Protein AF-A0A843I7D5-F1 (afdb_monomer)

Mean predicted aligned error: 4.59 Å

Radius of gyration: 12.55 Å; Cα contacts (8 Å, |Δi|>4): 81; chains: 1; bounding box: 30×26×28 Å

pLDDT: mean 87.73, std 10.72, range [54.31, 97.56]

Foldseek 3Di:
DAAEDELVVVCPDPDDPDDNCVSVVCQVVQHKDKADDPVCCVVVVCVVVVVVPDDPDGIYIYGND

Sequence (65 aa):
FIDKIDAKKLLTFEESSIDLKLPSLLIEFGTNCYVVNGMYPERVLSLIDDNINDYNFDYTLITGD

Secondary structure (DSSP, 8-state):
--SEEEHHHHTT-S--SS-TTHHHHHHHTT--EEE--TT-THHHHHHHSS-GGG-----EEEE--

Nearest PDB structures (foldseek):
  4a7w-assembly1_B  TM=8.077E-01  e=6.621E-02  Helicobacter pylori 26695
  2va1-assembly1_D  TM=7.935E-01  e=5.362E-02  Ureaplasma parvum
  4a7x-assembly2_C  TM=8.141E-01  e=8.175E-02  Helicobacter pylori 26695
  4a7x-assembly3_E  TM=8.113E-01  e=1.083E-01  Helicobacter pylori 26695
  4a7x-assembly3_F  TM=8.046E-01  e=1.651E-01  Helicobacter pylori 26695

Structure (mmCIF, N/CA/C/O backbone):
data_AF-A0A843I7D5-F1
#
_entry.id   AF-A0A843I7D5-F1
#
loop_
_atom_site.group_PDB
_atom_site.id
_atom_site.type_symbol
_atom_site.label_atom_id
_atom_site.label_alt_id
_atom_site.label_comp_id
_atom_site.lab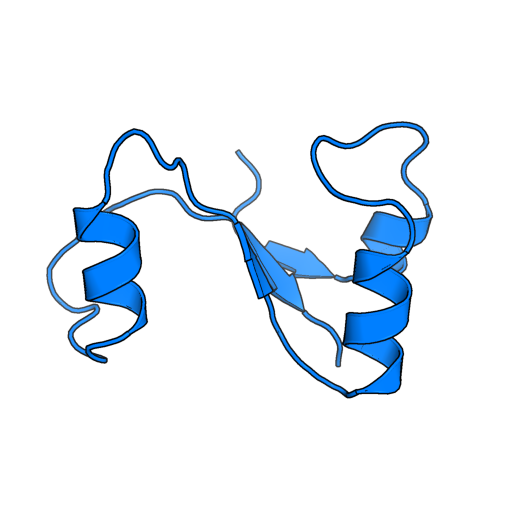el_asym_id
_atom_site.label_entity_id
_atom_site.label_seq_id
_atom_site.pdbx_PDB_ins_code
_atom_site.Cartn_x
_atom_site.Cartn_y
_atom_site.Cartn_z
_atom_site.occupancy
_atom_site.B_iso_or_equiv
_atom_site.auth_seq_id
_atom_site.auth_comp_id
_atom_site.auth_asym_id
_atom_site.auth_atom_id
_atom_site.pdbx_PDB_model_num
ATOM 1 N N . PHE A 1 1 ? 12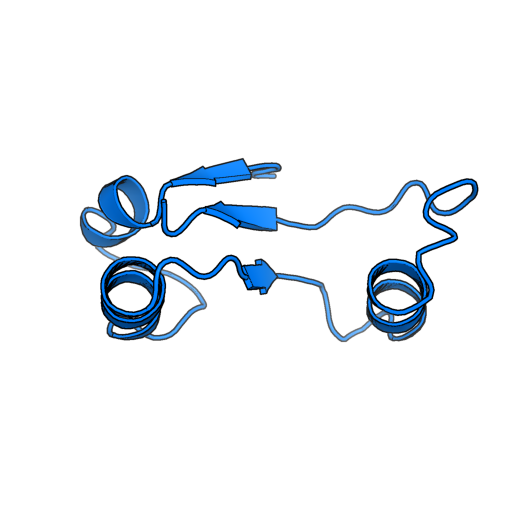.822 1.503 8.081 1.00 81.88 1 PHE A N 1
ATOM 2 C CA . PHE A 1 1 ? 12.065 0.944 6.949 1.00 81.88 1 PHE A CA 1
ATOM 3 C C . PHE A 1 1 ? 10.964 0.063 7.517 1.00 81.88 1 PHE A C 1
ATOM 5 O O . PHE A 1 1 ? 11.208 -0.576 8.533 1.00 81.88 1 PHE A O 1
ATOM 12 N N . ILE A 1 2 ? 9.763 0.118 6.943 1.00 88.19 2 ILE A N 1
ATOM 13 C CA . ILE A 1 2 ? 8.623 -0.717 7.335 1.00 88.19 2 ILE A CA 1
ATOM 14 C C . ILE A 1 2 ? 8.381 -1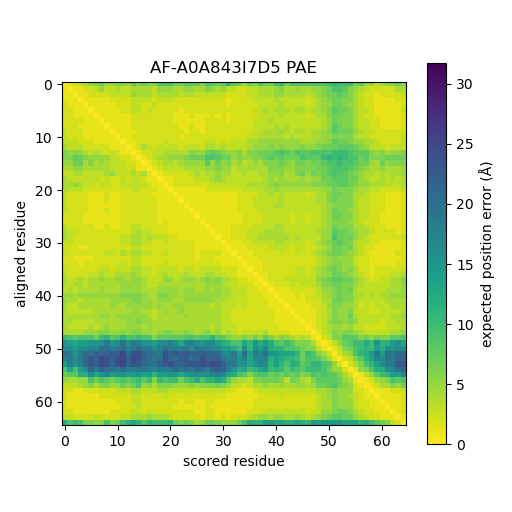.651 6.153 1.00 88.19 2 ILE A C 1
ATOM 16 O O . ILE A 1 2 ? 8.069 -1.175 5.068 1.00 88.19 2 ILE A O 1
ATOM 20 N N . ASP A 1 3 ? 8.569 -2.947 6.347 1.00 90.88 3 ASP A N 1
ATOM 21 C CA . ASP A 1 3 ? 8.364 -3.983 5.332 1.00 90.88 3 ASP A CA 1
ATOM 22 C C . ASP A 1 3 ? 6.873 -4.302 5.152 1.00 90.88 3 ASP A C 1
ATOM 24 O O . ASP A 1 3 ? 6.369 -4.386 4.033 1.00 90.88 3 ASP A O 1
ATOM 28 N N . LYS A 1 4 ? 6.138 -4.408 6.263 1.00 94.88 4 LYS A N 1
ATOM 29 C CA . LYS A 1 4 ? 4.706 -4.697 6.286 1.00 94.88 4 LYS A CA 1
ATOM 30 C C . LYS A 1 4 ? 3.990 -3.894 7.369 1.00 94.88 4 LYS A C 1
ATOM 32 O O . LYS A 1 4 ? 4.476 -3.757 8.493 1.00 94.88 4 LYS A O 1
ATOM 37 N N . ILE A 1 5 ? 2.800 -3.392 7.055 1.00 95.31 5 ILE A N 1
ATOM 38 C CA . ILE A 1 5 ? 1.921 -2.711 8.007 1.00 95.31 5 ILE A CA 1
ATOM 39 C C . ILE A 1 5 ? 0.458 -3.063 7.756 1.00 95.31 5 ILE A C 1
ATOM 41 O O . ILE A 1 5 ? 0.013 -3.190 6.624 1.00 95.31 5 ILE A O 1
ATOM 45 N N . ASP A 1 6 ? -0.300 -3.206 8.834 1.00 95.81 6 ASP A N 1
ATOM 46 C CA . ASP A 1 6 ? -1.744 -3.401 8.774 1.00 95.81 6 ASP A CA 1
ATOM 47 C C . ASP A 1 6 ? -2.457 -2.055 8.554 1.00 95.81 6 ASP A C 1
ATOM 49 O O . ASP A 1 6 ? -2.123 -1.056 9.202 1.00 95.81 6 ASP A O 1
ATOM 53 N N . ALA A 1 7 ? -3.451 -2.015 7.665 1.00 96.50 7 ALA A N 1
ATOM 54 C CA . ALA A 1 7 ? -4.222 -0.808 7.379 1.00 96.50 7 ALA A CA 1
ATOM 55 C C . ALA A 1 7 ? -4.932 -0.245 8.628 1.00 96.50 7 ALA A C 1
ATOM 57 O O . ALA A 1 7 ? -5.039 0.971 8.777 1.00 96.50 7 ALA A O 1
ATOM 58 N N . LYS A 1 8 ? -5.348 -1.089 9.581 1.00 95.81 8 LYS A N 1
ATOM 59 C CA . LYS A 1 8 ? -5.942 -0.676 10.867 1.00 95.81 8 LYS A CA 1
ATOM 60 C C . LYS A 1 8 ? -4.914 0.023 11.749 1.00 95.81 8 LYS A C 1
ATOM 62 O O . LYS A 1 8 ? -5.247 0.998 12.414 1.00 95.81 8 LYS A O 1
ATOM 67 N N . LYS A 1 9 ? -3.655 -0.430 11.730 1.00 94.81 9 LYS A N 1
ATOM 68 C CA . LYS A 1 9 ? -2.552 0.251 12.428 1.00 94.81 9 LYS A CA 1
ATOM 69 C C . LYS A 1 9 ? -2.249 1.604 11.786 1.00 94.81 9 LYS A C 1
ATOM 71 O O . LYS A 1 9 ? -1.967 2.567 12.483 1.00 94.81 9 LYS A O 1
ATOM 76 N N . LEU A 1 10 ? -2.334 1.689 10.466 1.00 93.81 10 LEU A N 1
ATOM 77 C CA . LEU A 1 10 ? -2.079 2.916 9.719 1.00 93.81 10 LEU A CA 1
ATOM 78 C C . LEU A 1 10 ? -3.121 4.014 9.997 1.00 93.81 10 LEU A C 1
ATOM 80 O O . LEU A 1 10 ? -2.778 5.190 9.997 1.00 93.81 10 LEU A O 1
ATOM 84 N N . LEU A 1 11 ? -4.361 3.639 10.333 1.00 94.19 11 LEU A N 1
ATOM 85 C CA . LEU A 1 11 ? -5.395 4.576 10.797 1.00 94.19 11 LEU A CA 1
ATOM 86 C C . LEU A 1 11 ? -5.064 5.253 12.135 1.00 94.19 11 LEU A C 1
ATOM 88 O O . LEU A 1 11 ? -5.686 6.258 12.468 1.00 94.19 11 LEU A O 1
ATOM 92 N N . THR A 1 12 ? -4.117 4.721 12.914 1.00 93.69 12 THR A N 1
ATOM 93 C CA . THR A 1 12 ? -3.705 5.329 14.188 1.00 93.69 12 THR A CA 1
ATOM 94 C C . THR A 1 12 ? -2.548 6.316 14.027 1.00 93.69 12 THR A C 1
ATOM 96 O O . THR A 1 12 ? -2.030 6.794 15.033 1.00 93.69 12 THR A O 1
ATOM 99 N N . PHE A 1 13 ? -2.069 6.560 12.804 1.00 91.50 13 PHE A N 1
ATOM 100 C CA . PHE A 1 13 ? -0.929 7.440 12.559 1.00 91.50 13 PHE A CA 1
ATOM 101 C C . PHE A 1 13 ? -1.406 8.890 12.480 1.00 91.50 13 PHE A C 1
ATOM 103 O O . PHE A 1 13 ? -2.370 9.193 11.783 1.00 91.50 13 PHE A O 1
ATOM 110 N N . GLU A 1 14 ? -0.705 9.787 13.173 1.00 85.81 14 GLU A N 1
ATOM 111 C CA . GLU A 1 14 ? -0.987 11.228 13.109 1.00 85.81 14 GLU A CA 1
ATOM 112 C C . GLU A 1 14 ? -0.521 11.835 11.776 1.00 85.81 14 GLU A C 1
ATOM 114 O O . GLU A 1 14 ? -1.166 12.737 11.247 1.00 85.81 14 GLU A O 1
ATOM 119 N N . GLU A 1 15 ? 0.561 11.301 11.198 1.00 85.12 15 GLU A N 1
ATOM 120 C CA . GLU A 1 15 ? 1.131 11.748 9.926 1.00 85.12 15 GLU A CA 1
ATOM 121 C C . GLU A 1 15 ? 1.606 10.558 9.082 1.00 85.12 15 GLU A C 1
ATOM 123 O O . GLU A 1 15 ? 2.150 9.575 9.595 1.00 85.12 15 GLU A O 1
ATOM 128 N N . SER A 1 16 ? 1.424 10.647 7.761 1.00 87.00 16 SER A N 1
ATOM 129 C CA . SER A 1 16 ? 1.969 9.676 6.810 1.00 87.00 16 SER A CA 1
ATOM 130 C C . SER A 1 16 ? 2.152 10.292 5.419 1.00 87.00 16 SER A C 1
ATOM 132 O O . SER A 1 16 ? 1.537 11.303 5.088 1.00 87.00 16 SER A O 1
ATOM 134 N N . SER A 1 17 ? 2.992 9.674 4.586 1.00 86.44 17 SER A N 1
ATOM 135 C CA . SER A 1 17 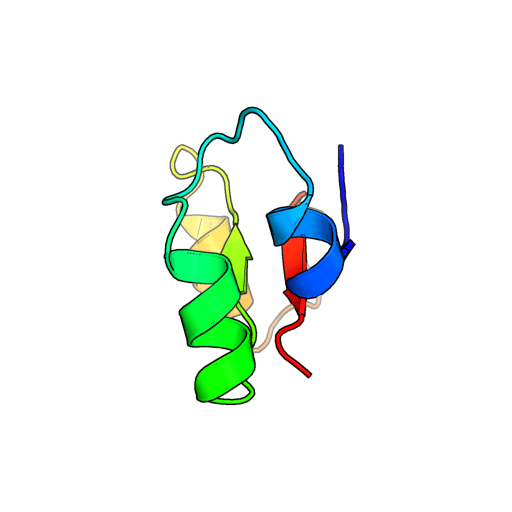? 3.201 10.082 3.184 1.00 86.44 17 SER A CA 1
ATOM 136 C C . SER A 1 17 ? 2.137 9.543 2.218 1.00 86.44 17 SER A C 1
ATOM 138 O O . SER A 1 17 ? 2.326 9.594 1.006 1.00 86.44 17 SER A O 1
ATOM 140 N N . ILE A 1 18 ? 1.047 8.989 2.743 1.00 88.62 18 ILE A N 1
ATOM 141 C CA . ILE A 1 18 ? -0.055 8.403 1.983 1.00 88.62 18 ILE A CA 1
ATOM 142 C C . ILE A 1 18 ? -1.367 9.079 2.382 1.00 88.62 18 ILE A C 1
ATOM 144 O O . ILE A 1 18 ? -1.477 9.687 3.445 1.00 88.62 18 ILE A O 1
ATOM 148 N N . ASP A 1 19 ? -2.365 8.982 1.510 1.00 91.31 19 ASP A N 1
ATOM 149 C CA . ASP A 1 19 ? -3.670 9.591 1.750 1.00 91.31 19 ASP A CA 1
ATOM 150 C C . ASP A 1 19 ? -4.353 8.991 2.995 1.00 91.31 19 ASP A C 1
ATOM 152 O O . ASP A 1 19 ? -4.402 7.770 3.155 1.00 91.31 19 AS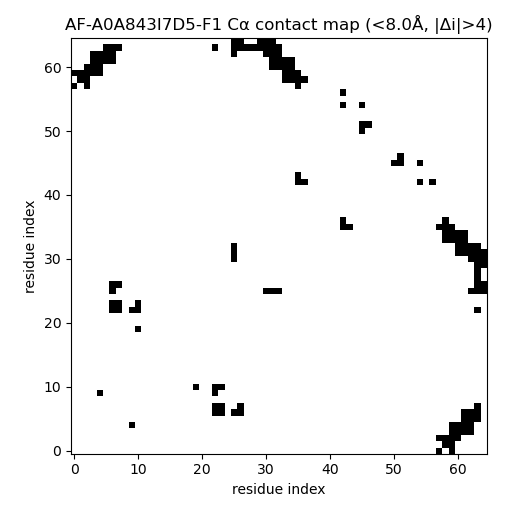P A O 1
ATOM 156 N N . LEU A 1 20 ? -4.919 9.841 3.861 1.00 89.88 20 LEU A N 1
ATOM 157 C CA . LEU A 1 20 ? -5.572 9.424 5.112 1.00 89.88 20 LEU A CA 1
ATOM 158 C C . LEU A 1 20 ? -6.782 8.504 4.888 1.00 89.88 20 LEU A C 1
ATOM 160 O O . LEU A 1 20 ? -7.160 7.750 5.785 1.00 89.88 20 LEU A O 1
ATOM 164 N N . LYS A 1 21 ? -7.407 8.555 3.707 1.00 92.62 21 LYS A N 1
ATOM 165 C CA . LYS A 1 21 ? -8.555 7.719 3.359 1.00 92.62 21 LYS A CA 1
ATOM 166 C C . LYS A 1 21 ? -8.149 6.368 2.773 1.00 92.62 21 LYS A C 1
ATOM 168 O O . LYS A 1 21 ? -8.935 5.423 2.873 1.00 92.62 21 LYS A O 1
ATOM 173 N N . LEU A 1 22 ? -6.940 6.245 2.219 1.00 95.31 22 LEU A N 1
ATOM 174 C CA . LEU A 1 22 ? -6.447 5.007 1.608 1.00 95.31 22 LEU A CA 1
ATOM 175 C C . LEU A 1 22 ? -6.583 3.785 2.539 1.00 95.31 22 LEU A C 1
ATOM 177 O O . LEU A 1 22 ? -7.168 2.798 2.092 1.00 95.31 22 LEU A O 1
ATOM 181 N N . PRO A 1 23 ? -6.160 3.816 3.822 1.00 95.25 23 PRO A N 1
ATOM 182 C CA . PRO A 1 23 ? -6.258 2.645 4.693 1.00 95.25 23 PRO A CA 1
ATOM 183 C C . PRO A 1 23 ? -7.704 2.191 4.906 1.00 95.25 23 PRO A C 1
ATOM 185 O O . PRO A 1 23 ? -7.974 0.995 4.934 1.00 95.25 23 PRO A O 1
ATOM 188 N N . SER A 1 24 ? -8.656 3.130 5.000 1.00 95.88 24 SER A N 1
ATOM 189 C CA . SER A 1 24 ? -10.077 2.782 5.111 1.00 95.88 24 SER A CA 1
ATOM 190 C C . SER A 1 24 ? -10.589 2.048 3.874 1.00 95.88 24 SER A C 1
ATOM 192 O O . SER A 1 24 ? -11.348 1.100 4.021 1.00 95.88 24 SER A O 1
ATOM 194 N N . LEU A 1 25 ? -10.186 2.479 2.674 1.00 97.00 25 LEU A N 1
ATOM 195 C CA . LEU A 1 25 ? -10.609 1.845 1.422 1.00 97.00 25 LEU A CA 1
ATOM 196 C C . LEU A 1 25 ? -9.999 0.447 1.277 1.00 97.00 25 LEU A C 1
ATOM 198 O O . LEU A 1 25 ? -10.689 -0.479 0.868 1.00 97.00 25 LEU A O 1
ATOM 202 N N . LEU A 1 26 ? -8.732 0.271 1.661 1.00 97.38 26 LEU A N 1
ATOM 203 C CA . LEU A 1 26 ? -8.085 -1.046 1.652 1.00 97.38 26 LEU A CA 1
ATOM 204 C C . LEU A 1 26 ? -8.825 -2.047 2.548 1.00 97.38 26 LEU A C 1
ATOM 206 O O . LEU A 1 26 ? -9.038 -3.181 2.129 1.00 97.38 26 LEU A O 1
ATOM 210 N N . ILE A 1 27 ? -9.286 -1.602 3.723 1.00 97.12 27 ILE A N 1
ATOM 211 C CA . ILE A 1 27 ? -10.118 -2.411 4.628 1.00 97.12 27 ILE A CA 1
ATOM 212 C C . ILE A 1 27 ? -11.501 -2.683 4.027 1.00 97.12 27 ILE A C 1
ATOM 214 O O . ILE A 1 27 ? -11.971 -3.816 4.042 1.00 97.12 27 ILE A O 1
ATOM 218 N N . GLU A 1 28 ? -12.159 -1.655 3.486 1.00 97.56 28 GLU A N 1
ATOM 219 C CA . GLU A 1 28 ? -13.502 -1.763 2.898 1.00 97.56 28 GLU A CA 1
ATOM 220 C C . GLU A 1 28 ? -13.554 -2.765 1.737 1.00 97.56 28 GLU A C 1
ATOM 222 O O . GLU A 1 28 ? -14.496 -3.550 1.637 1.00 97.56 28 GLU A O 1
ATOM 227 N N . PHE A 1 29 ? -12.526 -2.767 0.887 1.00 97.31 29 PHE A N 1
ATOM 228 C CA . PHE A 1 29 ? -12.442 -3.638 -0.284 1.00 97.31 29 PHE A CA 1
ATOM 229 C C . PHE A 1 29 ? -11.629 -4.920 -0.050 1.00 97.31 29 PHE A C 1
ATOM 231 O O . PHE A 1 29 ? -11.441 -5.683 -0.997 1.00 97.31 29 PHE A O 1
ATOM 238 N N . GLY A 1 30 ? -11.122 -5.164 1.167 1.00 96.62 30 GLY A N 1
ATOM 239 C CA . GLY A 1 30 ? -10.287 -6.331 1.487 1.00 96.62 30 GLY A CA 1
ATOM 240 C C . GLY A 1 30 ? -9.081 -6.475 0.552 1.00 96.62 30 GLY A C 1
ATOM 241 O O . GLY A 1 30 ? -8.811 -7.560 0.041 1.00 96.62 30 GLY A O 1
ATOM 242 N N . THR A 1 31 ? -8.420 -5.357 0.239 1.00 96.06 31 THR A N 1
ATOM 243 C CA . THR A 1 31 ? -7.367 -5.266 -0.783 1.00 96.06 31 THR A CA 1
ATOM 244 C C . THR A 1 31 ? -6.051 -4.790 -0.175 1.00 96.06 31 THR A C 1
ATOM 246 O O . THR A 1 31 ? -6.033 -3.995 0.760 1.00 96.06 31 THR A O 1
ATOM 249 N N . ASN A 1 32 ? -4.936 -5.242 -0.749 1.00 95.69 32 ASN A N 1
ATOM 250 C CA . ASN A 1 32 ? -3.586 -4.880 -0.323 1.00 95.69 32 ASN A CA 1
ATOM 251 C C . ASN A 1 32 ? -2.974 -3.796 -1.217 1.00 95.69 32 ASN A C 1
ATOM 253 O O . ASN A 1 32 ? -3.331 -3.660 -2.387 1.00 95.69 32 ASN A O 1
ATOM 257 N N . CYS A 1 33 ? -2.022 -3.037 -0.676 1.00 94.31 33 CYS A N 1
ATOM 258 C CA . CYS A 1 33 ? -1.330 -1.970 -1.396 1.00 94.31 33 CYS A CA 1
ATOM 259 C C . CYS A 1 33 ? 0.181 -2.054 -1.182 1.00 94.31 33 CYS A C 1
ATOM 261 O O . CYS A 1 33 ? 0.642 -2.234 -0.058 1.00 94.31 33 CYS A O 1
ATOM 263 N N . TYR A 1 34 ? 0.952 -1.877 -2.252 1.00 93.12 34 TYR A N 1
ATOM 264 C CA . TYR A 1 34 ? 2.403 -1.746 -2.183 1.00 93.12 34 TYR A CA 1
ATOM 265 C C . TYR A 1 34 ? 2.802 -0.275 -2.295 1.00 93.12 34 TYR A C 1
ATOM 267 O O . TYR A 1 34 ? 2.436 0.405 -3.253 1.00 93.12 34 TYR A O 1
ATOM 275 N N . VAL A 1 35 ? 3.596 0.204 -1.341 1.00 92.44 35 VAL A N 1
ATOM 276 C CA . VAL A 1 35 ? 4.248 1.514 -1.400 1.00 92.44 35 VAL A CA 1
ATOM 277 C C . VAL A 1 35 ? 5.697 1.308 -1.819 1.00 92.44 35 VAL A C 1
ATOM 279 O O . VAL A 1 35 ? 6.471 0.638 -1.133 1.00 92.44 35 VAL A O 1
ATOM 282 N N . VAL A 1 36 ? 6.066 1.902 -2.952 1.00 90.50 36 VAL A N 1
ATOM 283 C CA . VAL A 1 36 ? 7.407 1.807 -3.538 1.00 90.50 36 VAL A CA 1
ATOM 284 C C . VAL A 1 36 ? 7.988 3.191 -3.802 1.00 90.50 36 VAL A C 1
ATOM 286 O O . VAL A 1 36 ? 7.265 4.167 -3.995 1.00 90.50 36 VAL A O 1
ATOM 289 N N . ASN A 1 37 ? 9.31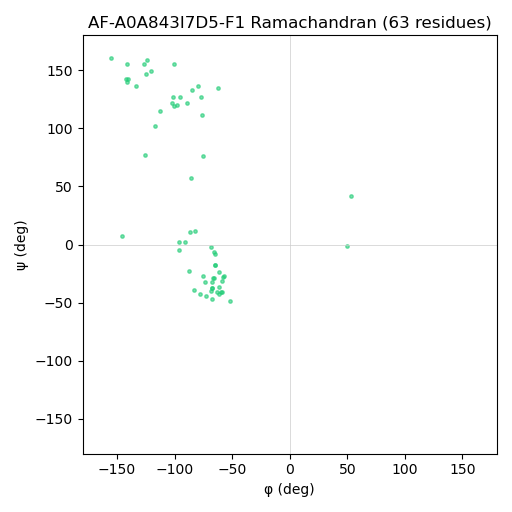7 3.281 -3.845 1.00 87.69 37 ASN A N 1
ATOM 290 C CA . ASN A 1 37 ? 9.994 4.504 -4.259 1.00 87.69 37 ASN A CA 1
ATOM 291 C C . ASN A 1 37 ? 9.926 4.657 -5.789 1.00 87.69 37 ASN A C 1
ATOM 293 O O . ASN A 1 37 ? 10.593 3.923 -6.516 1.00 87.69 37 ASN A O 1
ATOM 297 N N . GLY A 1 38 ? 9.165 5.649 -6.260 1.00 86.50 38 GLY A N 1
ATOM 298 C CA . GLY A 1 38 ? 8.972 5.940 -7.685 1.00 86.50 38 GLY A CA 1
ATOM 299 C C . GLY A 1 38 ? 10.225 6.396 -8.447 1.00 86.50 38 GLY A C 1
ATOM 300 O O . GLY A 1 38 ? 10.185 6.471 -9.670 1.00 86.50 38 GLY A O 1
ATOM 301 N N . MET A 1 39 ? 11.346 6.659 -7.764 1.00 90.81 39 MET A N 1
ATOM 302 C CA . MET A 1 39 ? 12.649 6.885 -8.407 1.00 90.81 39 MET A CA 1
ATOM 303 C C . MET A 1 39 ? 13.172 5.638 -9.143 1.00 90.81 39 MET A C 1
ATOM 305 O O . MET A 1 39 ? 14.051 5.761 -9.992 1.00 90.81 39 MET A O 1
ATOM 309 N N . TYR A 1 40 ? 12.621 4.461 -8.831 1.00 88.75 40 TYR A N 1
ATOM 310 C CA . TYR A 1 40 ? 13.062 3.151 -9.312 1.00 88.75 40 TYR A CA 1
ATOM 311 C C . TYR A 1 40 ? 11.888 2.386 -9.962 1.00 88.75 40 TYR A C 1
ATOM 313 O O . TYR A 1 40 ? 11.290 1.517 -9.319 1.00 88.75 40 TYR A O 1
ATOM 321 N N . PRO A 1 41 ? 11.485 2.721 -11.206 1.00 86.38 41 PRO A N 1
ATOM 322 C CA . PRO A 1 41 ? 10.320 2.129 -11.878 1.00 86.38 41 PRO A CA 1
ATOM 323 C C . PRO A 1 41 ? 10.369 0.603 -12.028 1.00 86.38 41 PRO A C 1
ATOM 325 O O . PRO A 1 41 ? 9.329 -0.052 -12.039 1.00 86.38 41 PRO A O 1
ATOM 328 N N . GLU A 1 42 ? 11.563 0.020 -12.101 1.00 84.56 42 GLU A N 1
ATOM 329 C CA . GLU A 1 42 ? 11.783 -1.426 -12.153 1.00 84.56 42 GLU A CA 1
ATOM 330 C C . GLU A 1 42 ? 11.175 -2.165 -10.952 1.00 84.56 42 GLU A C 1
ATOM 332 O O . GLU A 1 42 ? 10.746 -3.307 -11.092 1.00 84.56 42 GLU A O 1
ATOM 337 N N . ARG A 1 43 ? 11.046 -1.489 -9.800 1.00 84.88 43 ARG A N 1
ATOM 338 C CA . ARG A 1 43 ? 10.383 -2.019 -8.597 1.00 84.88 43 ARG A CA 1
ATOM 339 C C . ARG A 1 43 ? 8.883 -2.212 -8.783 1.00 84.88 43 ARG A C 1
ATOM 341 O O . ARG A 1 43 ? 8.288 -3.080 -8.162 1.00 84.88 4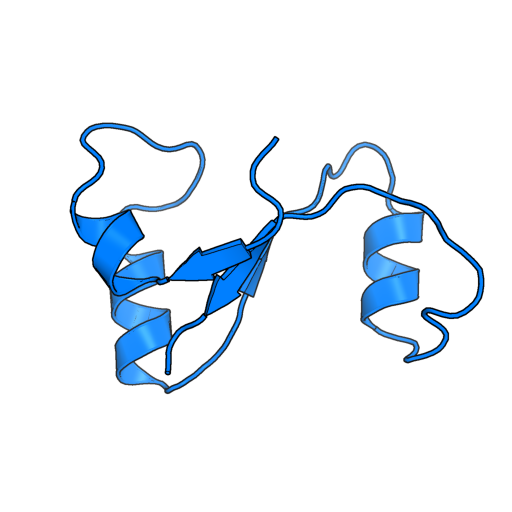3 ARG A O 1
ATOM 348 N N . VAL A 1 44 ? 8.252 -1.368 -9.599 1.00 86.31 44 VAL A N 1
ATOM 349 C CA . VAL A 1 44 ? 6.830 -1.515 -9.931 1.00 86.31 44 VAL A CA 1
ATOM 350 C C . VAL A 1 44 ? 6.658 -2.703 -10.870 1.00 86.31 44 VAL A C 1
ATOM 352 O O . VAL A 1 44 ? 5.769 -3.522 -10.665 1.00 86.31 44 VAL A O 1
ATOM 355 N N . LEU A 1 45 ? 7.534 -2.819 -11.873 1.00 85.94 45 LEU A N 1
ATOM 356 C CA . LEU A 1 45 ? 7.487 -3.912 -12.843 1.00 85.94 45 LEU A CA 1
ATOM 357 C C . LEU A 1 45 ? 7.670 -5.279 -12.171 1.00 85.94 45 LEU A C 1
ATOM 359 O O . LEU A 1 45 ? 6.906 -6.193 -12.459 1.00 85.94 45 LEU A O 1
ATOM 363 N N . SER A 1 46 ? 8.608 -5.406 -11.230 1.00 83.56 46 SER A N 1
ATOM 364 C CA . SER A 1 46 ? 8.847 -6.664 -10.510 1.00 83.56 46 SER A CA 1
ATOM 365 C C . SER A 1 46 ? 7.681 -7.100 -9.613 1.00 83.56 46 SER A C 1
ATOM 367 O O . SER A 1 46 ? 7.497 -8.298 -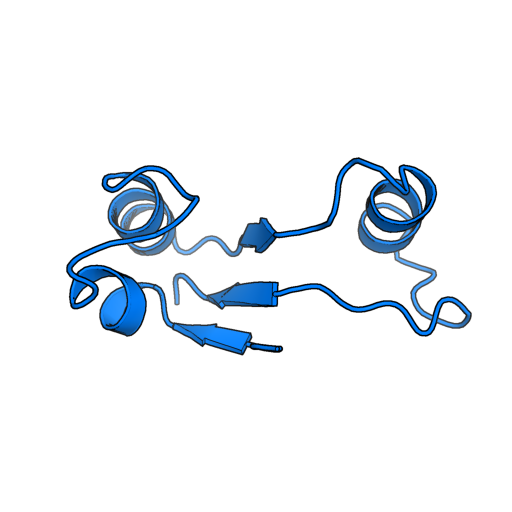9.414 1.00 83.56 46 SER A O 1
ATOM 369 N N . LEU A 1 47 ? 6.882 -6.159 -9.093 1.00 85.06 47 LEU A N 1
ATOM 370 C CA . LEU A 1 47 ? 5.655 -6.466 -8.345 1.00 85.06 47 LEU A CA 1
ATOM 371 C C . LEU A 1 47 ? 4.498 -6.903 -9.251 1.00 85.06 47 LEU A C 1
ATOM 373 O O . LEU A 1 47 ? 3.608 -7.607 -8.787 1.00 85.06 47 LEU A O 1
ATOM 377 N N . ILE A 1 48 ? 4.478 -6.457 -10.510 1.00 86.50 48 ILE A N 1
ATOM 378 C CA . ILE A 1 48 ? 3.423 -6.794 -11.477 1.00 86.50 48 ILE A CA 1
ATOM 379 C C . ILE A 1 48 ? 3.690 -8.151 -12.137 1.00 86.50 48 ILE A C 1
ATOM 381 O O . ILE A 1 48 ? 2.750 -8.895 -12.392 1.00 86.50 48 ILE A O 1
ATOM 385 N N . ASP A 1 49 ? 4.949 -8.459 -12.448 1.00 82.19 49 ASP A N 1
ATOM 386 C CA . ASP A 1 49 ? 5.308 -9.566 -13.345 1.00 82.19 49 ASP A CA 1
ATOM 387 C C . ASP A 1 49 ? 5.433 -10.937 -12.642 1.00 82.19 49 ASP A C 1
ATOM 389 O O . ASP A 1 49 ? 5.964 -11.876 -13.229 1.00 82.19 49 ASP A O 1
ATOM 393 N N . ASP A 1 50 ? 5.012 -11.057 -11.370 1.00 65.94 50 ASP A N 1
ATOM 394 C CA . ASP A 1 50 ? 5.131 -12.232 -10.467 1.00 65.94 50 ASP A CA 1
ATOM 395 C C . ASP A 1 50 ? 6.546 -12.868 -10.361 1.00 65.94 50 ASP A C 1
ATOM 397 O O . ASP A 1 50 ? 6.789 -13.779 -9.566 1.00 65.94 50 ASP A O 1
ATOM 401 N N . ASN A 1 51 ? 7.530 -12.342 -11.093 1.00 61.09 51 ASN A N 1
ATOM 402 C CA . ASN A 1 51 ? 8.941 -12.710 -11.095 1.00 61.09 51 ASN A CA 1
ATOM 403 C C . ASN A 1 51 ? 9.698 -11.966 -9.987 1.00 61.09 51 ASN A C 1
ATOM 405 O O . ASN A 1 51 ? 10.701 -11.289 -10.210 1.00 61.09 51 ASN A O 1
ATOM 409 N N . ILE A 1 52 ? 9.236 -12.142 -8.749 1.00 59.22 52 ILE A N 1
ATOM 410 C CA . ILE A 1 52 ? 9.855 -11.580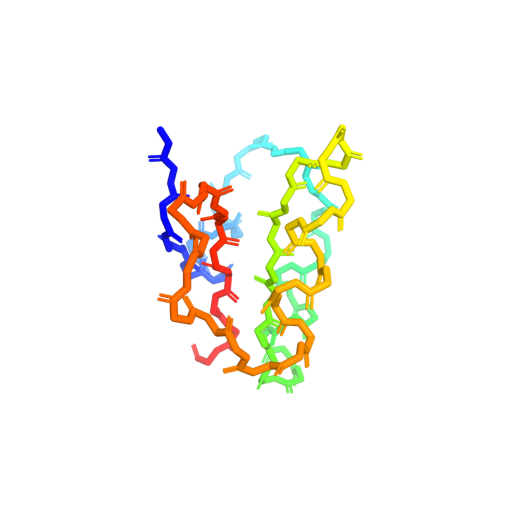 -7.534 1.00 59.22 52 ILE A CA 1
ATOM 411 C C . ILE A 1 52 ? 11.251 -12.188 -7.260 1.00 59.22 52 ILE A C 1
ATOM 413 O O . ILE A 1 52 ? 11.983 -11.721 -6.392 1.00 59.22 52 ILE A O 1
ATOM 417 N N . ASN A 1 53 ? 11.668 -13.196 -8.030 1.00 54.50 53 ASN A N 1
ATOM 418 C CA . ASN A 1 53 ? 12.852 -14.008 -7.751 1.00 54.50 53 ASN A CA 1
ATOM 419 C C . ASN A 1 53 ? 14.213 -13.301 -7.870 1.00 54.50 53 ASN A C 1
ATOM 421 O O . ASN A 1 53 ? 15.207 -13.958 -7.580 1.00 54.50 53 ASN A O 1
ATOM 425 N N . ASP A 1 54 ? 14.304 -12.018 -8.245 1.00 54.31 54 ASP A N 1
ATOM 426 C CA . ASP A 1 54 ? 15.628 -11.411 -8.480 1.00 54.31 54 ASP A CA 1
ATOM 427 C C . ASP A 1 54 ? 15.812 -9.934 -8.112 1.00 54.31 54 ASP A C 1
ATOM 429 O O . ASP A 1 54 ? 16.878 -9.365 -8.352 1.00 54.31 54 ASP A O 1
ATOM 433 N N . TYR A 1 55 ? 14.834 -9.291 -7.470 1.00 59.56 55 TYR A N 1
ATOM 434 C CA . TYR A 1 55 ? 15.020 -7.911 -7.024 1.00 59.56 55 TYR A CA 1
ATOM 435 C C . TYR A 1 55 ? 14.949 -7.826 -5.498 1.00 59.56 55 TYR A C 1
ATOM 437 O O . TYR A 1 55 ? 13.883 -7.820 -4.890 1.00 59.56 55 TYR A O 1
ATOM 445 N N . ASN A 1 56 ? 16.122 -7.733 -4.869 1.00 67.00 56 ASN A N 1
ATOM 446 C CA . ASN A 1 56 ? 16.265 -7.381 -3.458 1.00 67.00 56 ASN A CA 1
ATOM 447 C C . ASN A 1 56 ? 16.022 -5.869 -3.289 1.00 67.00 56 ASN A C 1
ATOM 449 O O . ASN A 1 56 ? 16.973 -5.090 -3.210 1.00 67.00 56 ASN A O 1
ATOM 453 N N . PHE A 1 57 ? 14.758 -5.436 -3.333 1.00 79.44 57 PHE A N 1
ATOM 454 C CA . PHE A 1 57 ? 14.388 -4.033 -3.147 1.00 79.44 57 PHE A CA 1
ATOM 455 C C . PHE A 1 57 ? 13.363 -3.840 -2.040 1.00 79.44 57 PHE A C 1
ATOM 457 O O . PHE A 1 57 ? 12.451 -4.636 -1.836 1.00 79.44 57 PHE A O 1
ATOM 464 N N . ASP A 1 58 ? 13.498 -2.696 -1.383 1.00 85.12 58 ASP A N 1
ATOM 465 C CA . ASP A 1 58 ? 12.625 -2.270 -0.305 1.00 85.12 58 ASP A CA 1
ATOM 466 C C . ASP A 1 58 ? 11.282 -1.745 -0.841 1.00 85.12 58 ASP A C 1
ATOM 468 O O . ASP A 1 58 ? 11.243 -0.818 -1.667 1.00 85.12 58 ASP A O 1
ATOM 472 N N . TYR A 1 59 ? 10.190 -2.303 -0.319 1.00 90.81 59 TYR A N 1
ATOM 473 C CA . TYR A 1 59 ? 8.813 -1.823 -0.453 1.00 90.81 59 TYR A CA 1
ATOM 474 C C . TYR A 1 59 ? 8.051 -2.004 0.868 1.00 90.81 59 TYR A C 1
ATOM 476 O O . TYR A 1 59 ? 8.372 -2.889 1.654 1.00 90.81 59 TYR A O 1
ATOM 484 N N . THR A 1 60 ? 7.011 -1.205 1.102 1.00 93.56 60 THR A N 1
ATOM 485 C CA . THR A 1 60 ? 6.085 -1.432 2.224 1.00 93.56 60 THR A CA 1
ATOM 486 C C . THR A 1 60 ? 4.800 -2.067 1.709 1.00 93.56 60 THR A C 1
ATOM 488 O O . THR A 1 60 ? 4.118 -1.475 0.875 1.00 93.56 60 THR A O 1
ATOM 491 N N . LEU A 1 61 ? 4.439 -3.242 2.223 1.00 94.44 61 LEU A N 1
ATOM 492 C CA . LEU A 1 61 ? 3.133 -3.863 1.994 1.00 94.44 61 LEU A CA 1
ATOM 493 C C . LEU A 1 61 ? 2.131 -3.401 3.059 1.00 94.44 61 LEU A C 1
ATOM 495 O O . LEU A 1 61 ? 2.337 -3.626 4.251 1.00 94.44 61 LEU A O 1
ATOM 499 N N . ILE A 1 62 ? 1.029 -2.798 2.626 1.00 96.25 62 ILE A N 1
ATOM 500 C CA . ILE A 1 62 ? -0.124 -2.466 3.460 1.00 96.25 62 ILE A CA 1
ATOM 501 C C . ILE A 1 62 ? -1.177 -3.563 3.287 1.00 96.25 62 ILE A C 1
ATOM 503 O O . ILE A 1 62 ? -1.650 -3.779 2.168 1.00 96.25 62 ILE A O 1
ATOM 507 N N . THR A 1 63 ? -1.547 -4.235 4.377 1.00 97.50 63 THR A N 1
ATOM 508 C CA . THR A 1 63 ? -2.588 -5.274 4.372 1.00 97.50 63 THR A CA 1
ATOM 509 C C . THR A 1 63 ? -3.953 -4.726 4.763 1.00 97.50 63 THR A C 1
ATOM 511 O O . THR A 1 63 ? -4.067 -4.069 5.799 1.00 97.50 63 THR A O 1
ATOM 514 N N . GLY A 1 64 ? -4.961 -4.965 3.921 1.00 94.38 64 GLY A N 1
ATOM 515 C CA . GLY A 1 64 ? -6.350 -4.528 4.122 1.00 94.38 64 GLY A CA 1
ATOM 516 C C . GLY A 1 64 ? -7.272 -5.586 4.738 1.00 94.38 64 GLY A C 1
ATOM 517 O O . GLY A 1 64 ? -8.429 -5.292 5.018 1.00 94.38 64 GLY A O 1
ATOM 518 N N . ASP A 1 65 ? -6.780 -6.802 4.946 1.00 84.88 65 ASP A N 1
ATOM 519 C CA . ASP A 1 65 ? -7.492 -7.951 5.519 1.00 84.88 65 ASP A CA 1
ATOM 520 C C . ASP A 1 65 ? -7.729 -7.885 7.053 1.00 84.88 65 ASP A C 1
ATOM 522 O O . ASP A 1 65 ? -6.997 -7.203 7.812 1.00 84.88 65 ASP A O 1
#

Solvent-accessible surface area (backbone atoms only — not comparable to full-atom values): 4083 Å² total; per-residue (Å²): 138,62,58,69,45,49,22,76,64,56,71,71,52,93,75,70,99,60,66,87,61,52,38,58,50,24,43,74,67,59,36,72,48,79,49,67,62,79,94,46,60,67,63,57,51,36,69,70,66,76,58,59,89,79,66,98,69,85,47,28,39,35,40,15,118